Protein AF-A0A7W0W1V6-F1 (afdb_monomer)

Structure (mmCIF, N/CA/C/O backbone):
data_AF-A0A7W0W1V6-F1
#
_entry.id   AF-A0A7W0W1V6-F1
#
loop_
_atom_site.group_PDB
_atom_site.id
_atom_site.type_symbol
_atom_site.label_atom_id
_atom_site.label_alt_id
_atom_site.label_comp_id
_atom_site.label_asym_id
_atom_site.label_entity_id
_atom_site.label_seq_id
_atom_site.pdbx_PDB_ins_code
_atom_site.Cartn_x
_atom_site.Cartn_y
_atom_site.Cartn_z
_atom_site.occupancy
_atom_site.B_iso_or_equiv
_atom_site.auth_seq_id
_atom_site.auth_comp_id
_atom_site.auth_asym_id
_atom_site.auth_atom_id
_atom_site.pdbx_PDB_model_num
ATOM 1 N N . MET A 1 1 ? -24.562 8.458 14.309 1.00 72.75 1 MET A N 1
ATOM 2 C CA . MET A 1 1 ? -24.875 7.056 14.651 1.00 72.75 1 MET A CA 1
ATOM 3 C C . MET A 1 1 ? -24.723 6.906 16.147 1.00 72.75 1 MET A C 1
ATOM 5 O O . MET A 1 1 ? -23.645 7.185 16.653 1.00 72.75 1 MET A O 1
ATOM 9 N N . GLU A 1 2 ? -25.784 6.507 16.837 1.00 88.81 2 GLU A N 1
ATOM 10 C CA . GLU A 1 2 ? -25.722 6.124 18.247 1.00 88.81 2 GLU A CA 1
ATOM 11 C C . GLU A 1 2 ? -25.640 4.597 18.319 1.00 88.81 2 GLU A C 1
ATOM 13 O O . GLU A 1 2 ? -26.411 3.905 17.653 1.00 88.81 2 GLU A O 1
ATOM 18 N N . LYS A 1 3 ? -24.685 4.064 19.085 1.00 91.50 3 LYS A N 1
ATOM 19 C CA . LYS A 1 3 ? -24.585 2.629 19.356 1.00 91.50 3 LYS A CA 1
ATOM 20 C C . LYS A 1 3 ? -24.326 2.384 20.825 1.00 91.50 3 LYS A C 1
ATOM 22 O O . LYS A 1 3 ? -23.598 3.130 21.472 1.00 91.50 3 LYS A O 1
ATOM 27 N N . ARG A 1 4 ? -24.915 1.301 21.325 1.00 94.19 4 ARG A N 1
ATOM 28 C CA . ARG A 1 4 ? -24.677 0.797 22.673 1.00 94.19 4 ARG A CA 1
ATOM 29 C C . ARG A 1 4 ? -23.635 -0.307 22.637 1.00 94.19 4 ARG A C 1
ATOM 31 O O . ARG A 1 4 ? -23.492 -1.012 21.638 1.00 94.19 4 ARG A O 1
ATOM 38 N N . LEU A 1 5 ? -22.925 -0.437 23.748 1.00 95.00 5 LEU A N 1
ATOM 39 C CA . LEU A 1 5 ? -22.022 -1.549 23.973 1.00 95.00 5 LEU A CA 1
ATOM 40 C C . LEU A 1 5 ? -22.820 -2.833 24.195 1.00 95.00 5 LEU A C 1
ATOM 42 O O . LEU A 1 5 ? -23.883 -2.818 24.817 1.00 95.00 5 LEU A O 1
ATOM 46 N N . THR A 1 6 ? -22.289 -3.942 23.700 1.00 96.00 6 THR A N 1
ATOM 47 C CA . THR A 1 6 ? -22.856 -5.279 23.892 1.00 96.00 6 THR A CA 1
ATOM 48 C C . THR A 1 6 ? -21.938 -6.107 24.776 1.00 96.00 6 THR A C 1
ATOM 50 O O . THR A 1 6 ? -20.718 -6.008 24.658 1.00 96.00 6 THR A O 1
ATOM 53 N N . ALA A 1 7 ? -22.502 -6.946 25.643 1.00 95.75 7 ALA A N 1
ATOM 54 C CA . ALA A 1 7 ? -21.710 -7.862 26.457 1.00 95.75 7 ALA A CA 1
ATOM 55 C C . ALA A 1 7 ? -20.962 -8.881 25.577 1.00 95.75 7 ALA A C 1
ATOM 57 O O . ALA A 1 7 ? -21.533 -9.448 24.647 1.00 95.75 7 ALA A O 1
ATOM 58 N N . CYS A 1 8 ? -19.686 -9.105 25.882 1.00 92.81 8 CYS A N 1
ATOM 59 C CA . CYS A 1 8 ? -18.816 -10.092 25.252 1.00 92.81 8 CYS A CA 1
ATOM 60 C C . CYS A 1 8 ? -17.939 -10.722 26.343 1.00 92.81 8 CYS A C 1
ATOM 62 O O . CYS A 1 8 ? -16.886 -10.190 26.699 1.00 92.81 8 CYS A O 1
ATOM 64 N N . GLY A 1 9 ? -18.416 -11.818 26.940 1.00 92.25 9 GLY A N 1
ATOM 65 C CA . GLY A 1 9 ? -17.784 -12.415 28.121 1.00 92.25 9 GLY A CA 1
ATOM 66 C C . GLY A 1 9 ? -17.681 -11.412 29.276 1.00 92.25 9 GLY A C 1
ATOM 67 O O . GLY A 1 9 ? -18.662 -10.759 29.620 1.00 92.25 9 GLY A O 1
ATOM 68 N N . ASN A 1 10 ? -16.474 -11.245 29.824 1.00 95.19 10 ASN A N 1
ATOM 69 C CA . ASN A 1 10 ? -16.173 -10.270 30.884 1.00 95.19 10 ASN A CA 1
ATOM 70 C C . ASN A 1 10 ? -15.895 -8.853 30.346 1.00 95.19 10 ASN A C 1
ATOM 72 O O . ASN A 1 10 ? -15.279 -8.032 31.022 1.00 95.19 10 ASN A O 1
ATOM 76 N N . SER A 1 11 ? -16.256 -8.569 29.097 1.00 92.44 11 SER A N 1
ATOM 77 C CA . SER A 1 11 ? -15.940 -7.318 28.412 1.00 92.44 11 SER A CA 1
ATOM 78 C C . SER A 1 11 ? -17.155 -6.748 27.688 1.00 92.44 11 SER A C 1
ATOM 80 O O . SER A 1 11 ? -18.198 -7.388 27.549 1.00 92.44 11 SER A O 1
ATOM 82 N N . LEU A 1 12 ? -17.009 -5.511 27.223 1.00 94.62 12 LEU A N 1
ATOM 83 C CA . LEU A 1 12 ? -17.990 -4.817 26.402 1.00 94.62 12 LEU A CA 1
ATOM 84 C C . LEU A 1 12 ? -17.426 -4.621 24.994 1.00 94.62 12 LEU A C 1
ATOM 86 O O . LEU A 1 12 ? -16.270 -4.241 24.830 1.00 94.62 12 LEU A O 1
ATOM 90 N N . ALA A 1 13 ? -18.252 -4.865 23.982 1.00 93.44 13 ALA A N 1
ATOM 91 C CA . ALA A 1 13 ? -17.896 -4.728 22.578 1.00 93.44 13 ALA A CA 1
ATOM 92 C C . ALA A 1 13 ? -18.673 -3.579 21.924 1.00 93.44 13 ALA A C 1
ATOM 94 O O . ALA A 1 13 ? -19.879 -3.427 22.129 1.00 93.44 13 ALA A O 1
ATOM 95 N N . LEU A 1 14 ? -17.983 -2.788 21.100 1.00 93.12 14 LEU A N 1
ATOM 96 C CA . LEU A 1 14 ? -18.588 -1.787 20.224 1.00 93.12 14 LEU A CA 1
ATOM 97 C C . LEU A 1 14 ? -18.634 -2.337 18.798 1.00 93.12 14 LEU A C 1
ATOM 99 O O . LEU A 1 14 ? -17.598 -2.602 18.194 1.00 93.12 14 LEU A O 1
ATOM 103 N N . THR A 1 15 ? -19.833 -2.488 18.240 1.00 91.88 15 THR A N 1
ATOM 104 C CA . THR A 1 15 ? -19.985 -3.029 16.883 1.00 91.88 15 THR A CA 1
ATOM 105 C C . THR A 1 15 ? -19.863 -1.924 15.836 1.00 91.88 15 THR A C 1
ATOM 107 O O . THR A 1 15 ? -20.724 -1.047 15.747 1.00 91.88 15 THR A O 1
ATOM 110 N N . ILE A 1 16 ? -18.839 -1.999 14.988 1.00 91.50 16 ILE A N 1
ATOM 111 C CA . ILE A 1 16 ? -18.634 -1.074 13.866 1.00 91.50 16 ILE A CA 1
ATOM 112 C C . ILE A 1 16 ? -19.270 -1.654 12.597 1.00 91.50 16 ILE A C 1
ATOM 114 O O . ILE A 1 16 ? -19.133 -2.842 12.309 1.00 91.50 16 ILE A O 1
ATOM 118 N N . ASP A 1 17 ? -19.981 -0.824 11.833 1.00 91.81 17 ASP A N 1
ATOM 119 C CA . ASP A 1 17 ? -20.641 -1.278 10.608 1.00 91.81 17 ASP A CA 1
ATOM 120 C C . ASP A 1 17 ? -19.638 -1.590 9.494 1.00 91.81 17 ASP A C 1
ATOM 122 O O . ASP A 1 17 ? -18.661 -0.869 9.279 1.00 91.81 17 ASP A O 1
ATOM 126 N N . ARG A 1 18 ? -19.923 -2.648 8.725 1.00 87.62 18 ARG A N 1
ATOM 127 C CA . ARG A 1 18 ? -19.075 -3.094 7.606 1.00 87.62 18 ARG A CA 1
ATOM 128 C C . ARG A 1 18 ? -18.729 -1.985 6.599 1.00 87.62 18 ARG A C 1
ATOM 130 O O . ARG A 1 18 ? -17.583 -1.976 6.160 1.00 87.62 18 ARG A O 1
ATOM 137 N N . PRO A 1 19 ? -19.636 -1.064 6.209 1.00 87.94 19 PRO A N 1
ATOM 138 C CA . PRO A 1 19 ? -19.279 0.034 5.310 1.00 87.94 19 PRO A CA 1
ATOM 139 C C . PRO A 1 19 ? -18.191 0.952 5.879 1.00 87.94 19 PRO A C 1
ATOM 141 O O . PRO A 1 19 ? -17.316 1.367 5.128 1.00 87.94 19 PRO A O 1
ATOM 144 N N . LEU A 1 20 ? -18.196 1.213 7.192 1.00 88.94 20 LEU A N 1
ATOM 145 C CA . LEU A 1 20 ? -17.172 2.039 7.838 1.00 88.94 20 LEU A CA 1
ATOM 146 C C . LEU A 1 20 ? -15.824 1.310 7.879 1.00 88.94 20 LEU A C 1
ATOM 148 O O . LEU A 1 20 ? -14.799 1.899 7.557 1.00 88.94 20 LEU A O 1
ATOM 152 N N . LEU A 1 21 ? -15.835 0.011 8.197 1.00 86.56 21 LEU A N 1
ATOM 153 C CA . LEU A 1 21 ? -14.631 -0.827 8.147 1.00 86.56 21 LEU A CA 1
ATOM 154 C C . LEU A 1 21 ? -14.033 -0.868 6.733 1.00 86.56 21 LEU A C 1
ATOM 156 O O . LEU A 1 21 ? -12.829 -0.708 6.578 1.00 86.56 21 LEU A O 1
ATOM 160 N N . ARG A 1 22 ? -14.872 -1.005 5.696 1.00 77.81 22 ARG A N 1
ATOM 161 C CA . ARG A 1 22 ? -14.434 -0.968 4.289 1.00 77.81 22 ARG A CA 1
ATOM 162 C C . ARG A 1 22 ? -13.852 0.384 3.892 1.00 77.81 22 ARG A C 1
ATOM 164 O O . ARG A 1 22 ? -12.836 0.406 3.210 1.00 77.81 22 ARG A O 1
ATOM 171 N N . LEU A 1 23 ? -14.478 1.483 4.317 1.00 80.94 23 LEU A N 1
ATOM 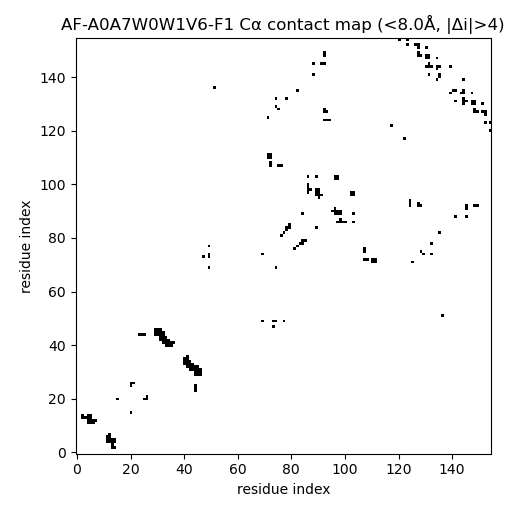172 C CA . LEU A 1 23 ? -13.990 2.837 4.048 1.00 80.94 23 LEU A CA 1
ATOM 173 C C . LEU A 1 23 ? -12.606 3.073 4.670 1.00 80.94 23 LEU A C 1
ATOM 175 O O . LEU A 1 23 ? -11.770 3.733 4.066 1.00 80.94 23 LEU A O 1
ATOM 179 N N . LEU A 1 24 ? -12.370 2.514 5.858 1.00 81.94 24 LEU A N 1
ATOM 180 C CA . LEU A 1 24 ? -11.110 2.634 6.594 1.00 81.94 24 LEU A CA 1
ATOM 181 C C . LEU A 1 24 ? -10.093 1.527 6.268 1.00 81.94 24 LEU A C 1
ATOM 183 O O . LEU A 1 24 ? -9.038 1.489 6.888 1.00 81.94 24 LEU A O 1
ATOM 187 N N . GLY A 1 25 ? -10.402 0.604 5.349 1.00 76.56 25 GLY A N 1
ATOM 188 C CA . GLY A 1 25 ? -9.516 -0.520 5.016 1.00 76.56 25 GLY A CA 1
ATOM 189 C C . GLY A 1 25 ? -9.323 -1.553 6.139 1.00 76.56 25 GLY A C 1
ATOM 190 O O . GLY A 1 25 ? -8.419 -2.379 6.063 1.00 76.56 25 GLY A O 1
ATOM 191 N N . ILE A 1 26 ? -10.172 -1.551 7.171 1.00 84.19 26 ILE A N 1
ATOM 192 C CA . ILE A 1 26 ? -10.039 -2.426 8.341 1.00 84.19 26 ILE A CA 1
ATOM 193 C C . ILE A 1 26 ? -10.640 -3.805 8.046 1.00 84.19 26 ILE A C 1
ATOM 195 O O . ILE A 1 26 ? -11.838 -3.944 7.781 1.00 84.19 26 ILE A O 1
ATOM 199 N N . GLY A 1 27 ? -9.809 -4.841 8.155 1.00 82.00 27 GLY A N 1
ATOM 200 C CA . GLY A 1 27 ? -10.198 -6.247 8.083 1.00 82.00 27 GLY A CA 1
ATOM 201 C C . GLY A 1 27 ? -9.994 -7.002 9.406 1.00 82.00 27 GLY A C 1
ATOM 202 O O . GLY A 1 27 ? -9.460 -6.448 10.365 1.00 82.00 27 GLY A O 1
ATOM 203 N N . PRO A 1 28 ? -10.373 -8.295 9.468 1.00 80.44 28 PRO A N 1
ATOM 204 C CA . PRO A 1 28 ? -10.249 -9.123 10.676 1.00 80.44 28 PRO A CA 1
ATOM 205 C C . PRO A 1 28 ? -8.821 -9.258 11.226 1.00 80.44 28 PRO A C 1
ATOM 207 O O . PRO A 1 28 ? -8.646 -9.487 12.416 1.00 80.44 28 PRO A O 1
ATOM 210 N N . ASN A 1 29 ? -7.814 -9.115 10.360 1.00 74.19 29 ASN A N 1
ATOM 211 C CA . ASN A 1 29 ? -6.397 -9.244 10.709 1.00 74.19 29 ASN A CA 1
ATOM 212 C C . ASN A 1 29 ? -5.682 -7.884 10.835 1.00 74.19 29 ASN A C 1
ATOM 214 O O . ASN A 1 29 ? -4.476 -7.851 11.079 1.00 74.19 29 ASN A O 1
ATOM 218 N N . THR A 1 30 ? -6.390 -6.767 10.637 1.00 73.00 30 THR A N 1
ATOM 219 C CA . THR A 1 30 ? -5.810 -5.422 10.734 1.00 73.00 30 THR A CA 1
ATOM 220 C C . THR A 1 30 ? -5.545 -5.097 12.201 1.00 73.00 30 THR A C 1
ATOM 222 O O . THR A 1 30 ? -6.456 -5.145 13.029 1.00 73.00 30 THR A O 1
ATOM 225 N N . LYS A 1 31 ? -4.297 -4.758 12.547 1.00 82.12 31 LYS A N 1
ATOM 226 C CA . LYS A 1 31 ? -3.974 -4.269 13.895 1.00 82.12 31 LYS A CA 1
ATOM 227 C C . LYS A 1 31 ? -4.608 -2.894 14.081 1.00 82.12 31 LYS A C 1
ATOM 229 O O . LYS A 1 31 ? -4.563 -2.083 13.167 1.00 82.12 31 LYS A O 1
ATOM 234 N N . LEU A 1 32 ? -5.173 -2.616 15.252 1.00 87.19 32 LEU A N 1
ATOM 235 C CA . LEU A 1 32 ? -5.805 -1.331 15.561 1.00 87.19 32 LEU A CA 1
ATOM 236 C C . LEU A 1 32 ? -5.125 -0.688 16.768 1.00 87.19 32 LEU A C 1
ATOM 238 O O . LEU A 1 32 ? -4.837 -1.365 17.755 1.00 87.19 32 LEU A O 1
ATOM 242 N N . ARG A 1 33 ? -4.906 0.625 16.702 1.00 87.44 33 ARG A N 1
ATOM 243 C CA . ARG A 1 33 ? -4.475 1.436 17.834 1.00 87.44 33 ARG A CA 1
ATOM 244 C C . ARG A 1 33 ? -5.733 2.002 18.454 1.00 87.44 33 ARG A C 1
ATOM 246 O O . ARG A 1 33 ? -6.580 2.568 17.767 1.00 87.44 33 ARG A O 1
ATOM 253 N N . VAL A 1 34 ? -5.837 1.829 19.762 1.00 91.69 34 VAL A N 1
ATOM 254 C CA . VAL A 1 34 ? -6.932 2.364 20.560 1.00 91.69 34 VAL A CA 1
ATOM 255 C C . VAL A 1 34 ? -6.329 3.362 21.532 1.00 91.69 34 VAL A C 1
ATOM 257 O O . VAL A 1 34 ? -5.454 3.014 22.322 1.00 91.69 34 VAL A O 1
ATOM 260 N N . SER A 1 35 ? -6.762 4.613 21.444 1.00 92.50 35 SER A N 1
ATOM 261 C CA . SER A 1 35 ? -6.312 5.701 22.308 1.00 92.50 35 SER A CA 1
ATOM 262 C C . SER A 1 35 ? -7.498 6.558 22.756 1.00 92.50 35 SER A C 1
ATOM 264 O O . SER A 1 35 ? -8.640 6.333 22.351 1.00 92.50 35 SER A O 1
ATOM 266 N N . THR A 1 36 ? -7.253 7.512 23.650 1.00 93.12 36 THR A N 1
ATOM 267 C CA . THR A 1 36 ? -8.276 8.434 24.149 1.00 93.12 36 THR A CA 1
ATOM 268 C C . THR A 1 36 ? -7.702 9.836 24.269 1.00 93.12 36 THR A C 1
ATOM 270 O O . THR A 1 36 ? -6.546 10.003 24.653 1.00 93.12 36 THR A O 1
ATOM 273 N N . ASP A 1 37 ? -8.519 10.840 23.962 1.00 89.81 37 ASP A N 1
ATOM 274 C CA . ASP A 1 37 ? -8.229 12.256 24.223 1.00 89.81 37 ASP A CA 1
ATOM 275 C C . ASP A 1 37 ? -8.840 12.741 25.557 1.00 89.81 37 ASP A C 1
ATOM 277 O O . ASP A 1 37 ? -8.899 13.939 25.833 1.00 89.81 37 ASP A O 1
ATOM 281 N N . GLY A 1 38 ? -9.341 11.809 26.380 1.00 92.75 38 GLY A N 1
ATOM 282 C CA . GLY A 1 38 ? -10.039 12.081 27.639 1.00 92.75 38 GLY A CA 1
ATOM 283 C C . GLY A 1 38 ? -11.547 12.316 27.490 1.00 92.75 38 GLY A C 1
ATOM 284 O O . GLY A 1 38 ? -12.251 12.371 28.495 1.00 92.75 38 GLY A O 1
ATOM 285 N N . LYS A 1 39 ? -12.068 12.423 26.261 1.00 92.25 3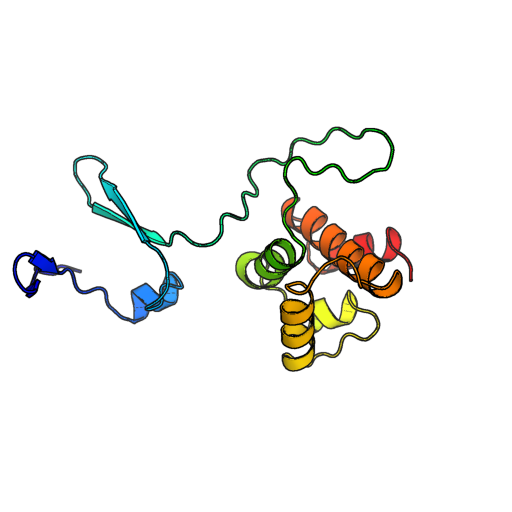9 LYS A N 1
ATOM 286 C CA . LYS A 1 39 ? -13.510 12.573 25.976 1.00 92.25 39 LYS A CA 1
ATOM 287 C C . LYS A 1 39 ? -14.029 11.556 24.964 1.00 92.25 39 LYS A C 1
ATOM 289 O O . LYS A 1 39 ? -15.221 11.259 24.950 1.00 92.25 39 LYS A O 1
ATOM 294 N N . ARG A 1 40 ? -13.159 11.055 24.092 1.00 91.25 40 ARG A N 1
ATOM 295 C CA . ARG A 1 40 ? -13.487 10.215 22.943 1.00 91.25 40 ARG A CA 1
ATOM 296 C C . ARG A 1 40 ? -12.559 9.015 22.914 1.00 91.25 40 ARG A C 1
ATOM 298 O O . ARG A 1 40 ? -11.363 9.138 23.158 1.00 91.25 40 ARG A O 1
ATOM 305 N N . LEU A 1 41 ? -13.118 7.865 22.551 1.00 91.38 41 LEU A N 1
ATOM 306 C CA . LEU A 1 41 ? -12.324 6.711 22.157 1.00 91.38 41 LEU A CA 1
ATOM 307 C C . LEU A 1 41 ? -11.925 6.881 20.690 1.00 91.38 41 LEU A C 1
ATOM 309 O O . LEU A 1 41 ? -12.790 7.018 19.825 1.00 91.38 41 LEU A O 1
ATOM 313 N N . ILE A 1 42 ? -10.625 6.879 20.423 1.00 92.69 42 ILE A N 1
ATO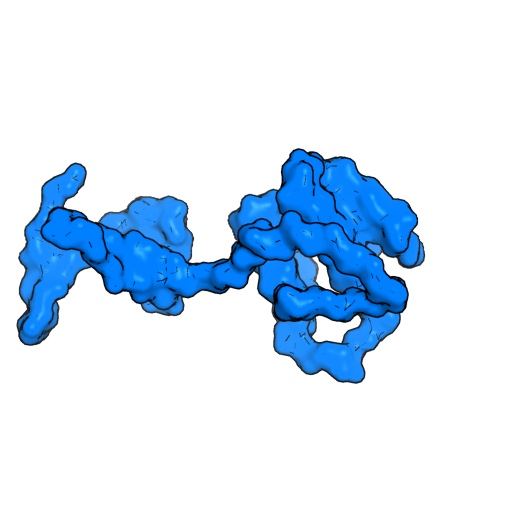M 314 C CA . ILE A 1 42 ? -10.050 6.990 19.086 1.00 92.69 42 ILE A CA 1
ATOM 315 C C . ILE A 1 42 ? -9.572 5.597 18.687 1.00 92.69 42 ILE A C 1
ATOM 317 O O . ILE A 1 42 ? -8.773 4.982 19.393 1.00 92.69 42 ILE A O 1
ATOM 321 N N . VAL A 1 43 ? -10.093 5.091 17.570 1.00 91.00 43 VAL A N 1
ATOM 322 C CA . VAL A 1 43 ? -9.716 3.795 17.002 1.00 91.00 43 VAL A CA 1
ATOM 323 C C . VAL A 1 43 ? -9.225 4.036 15.588 1.00 91.00 43 VAL A C 1
ATOM 325 O O . VAL A 1 43 ? -9.967 4.544 14.751 1.00 91.00 43 VAL A O 1
ATOM 328 N N . GLU A 1 44 ? -7.981 3.666 15.332 1.00 86.38 44 GLU A N 1
ATOM 329 C CA . GLU A 1 44 ? -7.328 3.861 14.042 1.00 86.38 44 GLU A CA 1
ATOM 330 C C . GLU A 1 44 ? -6.622 2.568 13.613 1.00 86.38 44 GLU A C 1
ATOM 332 O O . GLU A 1 44 ? -6.098 1.841 14.468 1.00 86.38 44 GLU A O 1
ATOM 337 N N . PRO A 1 45 ? -6.615 2.227 12.313 1.00 84.31 45 PRO A N 1
ATOM 338 C CA . PRO A 1 45 ? -5.800 1.129 11.828 1.00 84.31 45 PRO A CA 1
ATOM 339 C C . PRO A 1 45 ? -4.327 1.420 12.097 1.00 84.31 45 PRO A C 1
ATOM 341 O O . PRO A 1 45 ? -3.795 2.468 11.743 1.00 84.31 45 PRO A O 1
ATOM 344 N N . MET A 1 46 ? -3.651 0.458 12.710 1.00 75.56 46 MET A N 1
ATOM 345 C CA . MET A 1 46 ? -2.196 0.372 12.715 1.00 75.56 46 MET A CA 1
ATOM 346 C C . MET A 1 46 ? -1.751 -0.275 11.410 1.00 75.56 46 MET A C 1
ATOM 348 O O . MET A 1 46 ? -1.168 -1.358 11.423 1.00 75.56 46 MET A O 1
ATOM 352 N N . ASP A 1 47 ? -2.065 0.349 10.282 1.00 54.91 47 ASP A N 1
ATOM 353 C CA . ASP A 1 47 ? -1.487 -0.082 9.020 1.00 54.91 47 ASP A CA 1
ATOM 354 C C . ASP A 1 47 ? -0.088 0.503 8.867 1.00 54.91 47 ASP A C 1
ATOM 356 O O . ASP A 1 47 ? 0.191 1.635 9.269 1.00 54.91 47 ASP A O 1
ATOM 360 N N . VAL A 1 48 ? 0.781 -0.361 8.336 1.00 44.94 48 VAL A N 1
ATOM 361 C CA . VAL A 1 48 ? 2.107 -0.117 7.766 1.00 44.94 48 VAL A CA 1
ATOM 362 C C . VAL A 1 48 ? 2.390 1.371 7.634 1.00 44.94 48 VAL A C 1
ATOM 364 O O . VAL A 1 48 ? 1.912 2.047 6.725 1.00 44.94 48 VAL A O 1
ATOM 367 N N . VAL A 1 49 ? 3.179 1.880 8.573 1.00 37.84 49 VAL A N 1
ATOM 368 C CA . VAL A 1 49 ? 3.665 3.246 8.519 1.00 37.84 49 VAL A CA 1
ATOM 369 C C . VAL A 1 49 ? 4.627 3.331 7.339 1.00 37.84 49 VAL A C 1
ATOM 371 O O . VAL A 1 49 ? 5.827 3.129 7.489 1.00 37.84 49 VAL A O 1
ATOM 374 N N . VAL A 1 50 ? 4.129 3.663 6.153 1.00 41.00 50 VAL A N 1
ATOM 375 C CA . VAL A 1 50 ? 4.969 4.377 5.197 1.00 41.00 50 VAL A CA 1
ATOM 376 C C . VAL A 1 50 ? 5.006 5.800 5.734 1.00 41.00 50 VAL A C 1
ATOM 378 O O . VAL A 1 50 ? 4.147 6.627 5.436 1.00 41.00 50 VAL A O 1
ATOM 381 N N . ASN A 1 51 ? 5.946 6.054 6.645 1.00 33.69 51 ASN A N 1
ATOM 382 C CA . ASN A 1 51 ? 6.206 7.386 7.177 1.00 33.69 51 ASN A CA 1
ATOM 383 C C . ASN A 1 51 ? 6.715 8.244 6.011 1.00 33.69 51 ASN A C 1
ATOM 385 O O . ASN A 1 51 ? 7.906 8.281 5.725 1.00 33.69 51 ASN A O 1
ATOM 389 N N . VAL A 1 52 ? 5.813 8.951 5.328 1.00 39.31 52 VAL A N 1
ATOM 390 C CA . VAL A 1 52 ? 6.173 9.951 4.301 1.00 39.31 52 VAL A CA 1
ATOM 391 C C . VAL A 1 52 ? 6.692 11.252 4.955 1.00 39.31 52 VAL A C 1
ATOM 393 O O . VAL A 1 52 ? 7.039 12.218 4.287 1.00 39.31 52 VAL A O 1
ATOM 396 N N . SER A 1 53 ? 6.783 11.300 6.287 1.00 33.97 53 SER A N 1
ATOM 397 C CA . SER A 1 53 ? 7.122 12.488 7.079 1.00 33.97 53 SER A CA 1
ATOM 398 C C . SER A 1 53 ? 8.625 12.768 7.252 1.00 33.97 53 SER A C 1
ATOM 400 O O . SER A 1 53 ? 8.974 13.732 7.930 1.00 33.97 53 SER A O 1
ATOM 402 N N . VAL A 1 54 ? 9.533 12.020 6.611 1.00 39.59 54 VAL A N 1
ATOM 403 C CA . VAL A 1 54 ? 10.983 12.311 6.651 1.00 39.59 54 VAL A CA 1
ATOM 404 C C . VAL A 1 54 ? 11.545 12.503 5.242 1.00 39.59 54 VAL A C 1
ATOM 406 O O . VAL A 1 54 ? 12.417 11.774 4.785 1.00 39.59 54 VAL A O 1
ATOM 409 N N . VAL A 1 55 ? 11.057 13.521 4.531 1.00 37.56 55 VAL A N 1
ATOM 410 C CA . VAL A 1 55 ? 11.700 14.007 3.299 1.00 37.56 55 VAL A CA 1
ATOM 411 C C . VAL A 1 55 ? 12.406 15.324 3.615 1.00 37.56 55 VAL A C 1
ATOM 413 O O . VAL A 1 55 ? 11.908 16.412 3.340 1.00 37.56 55 VAL A O 1
ATOM 416 N N . LYS A 1 56 ? 13.580 15.225 4.247 1.00 33.72 56 LYS A N 1
ATOM 417 C CA . LYS A 1 56 ? 14.590 16.291 4.242 1.00 33.72 56 LYS A CA 1
ATOM 418 C C . LYS A 1 56 ? 15.829 15.746 3.545 1.00 33.72 56 LYS A C 1
ATOM 420 O O . LYS A 1 56 ? 16.460 14.806 4.013 1.00 33.72 56 LYS A O 1
ATOM 425 N N . SER A 1 57 ? 16.101 16.305 2.378 1.00 35.19 57 SER A N 1
ATOM 426 C CA . SER A 1 57 ? 17.113 15.866 1.426 1.00 35.19 57 SER A CA 1
ATOM 427 C C . SER A 1 57 ? 18.490 16.429 1.759 1.00 35.19 57 SER A C 1
ATOM 429 O O . SER A 1 57 ? 18.666 17.645 1.730 1.00 35.19 57 SER A O 1
ATOM 431 N N . THR A 1 58 ? 19.473 15.547 1.946 1.00 27.19 58 THR A N 1
ATOM 432 C CA . THR A 1 58 ? 20.892 15.881 1.767 1.00 27.19 58 THR A CA 1
ATOM 433 C C . THR A 1 58 ? 21.589 14.708 1.081 1.00 27.19 58 THR A C 1
ATOM 435 O O . THR A 1 58 ? 21.458 13.567 1.518 1.00 27.19 58 THR A O 1
ATOM 438 N N . MET A 1 59 ? 22.279 14.983 -0.029 1.00 26.50 59 MET A N 1
ATOM 439 C CA . MET A 1 59 ? 23.004 13.986 -0.820 1.00 26.50 59 MET A CA 1
ATOM 440 C C . MET A 1 59 ? 24.421 13.788 -0.284 1.00 26.50 59 MET A C 1
ATOM 442 O O . MET A 1 59 ? 25.142 14.768 -0.114 1.00 26.50 59 MET A O 1
ATOM 446 N N . THR A 1 60 ? 24.856 12.534 -0.138 1.00 28.39 60 THR A N 1
ATOM 447 C CA . THR A 1 60 ? 26.285 12.226 0.001 1.00 28.39 60 THR A CA 1
ATOM 448 C C . THR A 1 60 ? 26.635 10.954 -0.772 1.00 28.39 60 THR A C 1
ATOM 450 O O . THR A 1 60 ? 26.112 9.879 -0.495 1.00 28.39 60 THR A O 1
ATOM 453 N N . ASN A 1 61 ? 27.535 11.099 -1.748 1.00 28.55 61 ASN A N 1
ATOM 454 C CA . ASN A 1 61 ? 28.326 10.040 -2.389 1.00 28.55 61 ASN A CA 1
ATOM 455 C C . ASN A 1 61 ? 27.589 8.881 -3.082 1.00 28.55 61 ASN A C 1
ATOM 457 O O . ASN A 1 61 ? 28.052 7.750 -3.003 1.00 28.55 61 ASN A 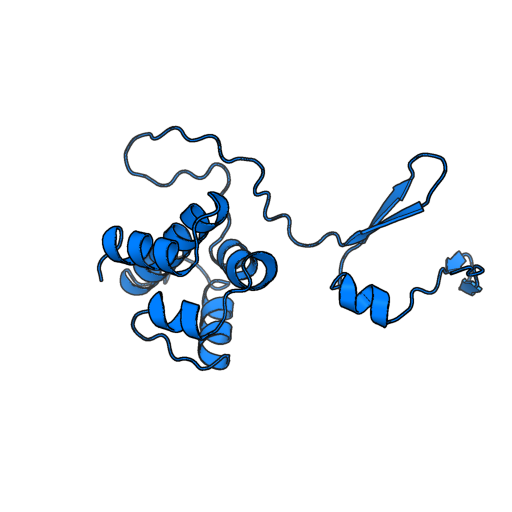O 1
ATOM 461 N N . GLY A 1 62 ? 26.492 9.137 -3.803 1.00 35.91 62 GLY A N 1
ATOM 462 C CA . GLY A 1 62 ? 25.995 8.202 -4.833 1.00 35.91 62 GLY A CA 1
ATOM 463 C C . GLY A 1 62 ? 25.568 6.806 -4.349 1.00 35.91 62 GLY A C 1
ATOM 464 O O . GLY A 1 62 ? 25.280 5.945 -5.172 1.00 35.91 62 GLY A O 1
ATOM 465 N N . VAL A 1 63 ? 25.489 6.583 -3.035 1.00 31.22 63 VAL A N 1
ATOM 466 C CA . VAL A 1 63 ? 25.054 5.330 -2.413 1.00 31.22 63 VAL A CA 1
ATOM 467 C C . VAL A 1 63 ? 23.788 5.615 -1.609 1.00 31.22 63 VAL A C 1
ATOM 469 O O . VAL A 1 63 ? 23.788 6.437 -0.691 1.00 31.22 63 VAL A O 1
ATOM 472 N N . LEU A 1 64 ? 22.693 4.932 -1.966 1.00 35.19 64 LEU A N 1
ATOM 473 C CA . LEU A 1 64 ? 21.407 4.965 -1.265 1.00 35.19 64 LEU A CA 1
ATOM 474 C C . LEU A 1 64 ? 21.581 4.498 0.187 1.00 35.19 64 LEU A C 1
ATOM 476 O O . LEU A 1 64 ? 21.497 3.313 0.498 1.00 35.19 64 LEU A O 1
ATOM 480 N N . THR A 1 65 ? 21.782 5.442 1.100 1.00 31.16 65 THR A N 1
ATOM 481 C CA . THR A 1 65 ? 21.632 5.206 2.539 1.00 31.16 65 THR A CA 1
ATOM 482 C C . THR A 1 65 ? 20.390 5.935 3.026 1.00 31.16 65 THR A C 1
ATOM 484 O O . THR A 1 65 ? 20.433 6.999 3.634 1.00 31.16 65 THR A O 1
ATOM 487 N N . VAL A 1 66 ? 19.238 5.334 2.720 1.00 40.12 66 VAL A N 1
ATOM 488 C CA . VAL A 1 66 ? 17.968 5.662 3.368 1.00 40.12 66 VAL A CA 1
ATOM 489 C C . VAL A 1 66 ? 18.116 5.239 4.831 1.00 40.12 66 VAL A C 1
ATOM 491 O O . VAL A 1 66 ? 18.107 4.047 5.133 1.00 40.12 66 VAL A O 1
ATOM 494 N N . ARG A 1 67 ? 18.328 6.178 5.753 1.00 35.78 67 ARG A N 1
ATOM 495 C CA . ARG A 1 67 ? 18.065 5.928 7.178 1.00 35.78 67 ARG A CA 1
ATOM 496 C C . ARG A 1 67 ? 16.582 6.227 7.407 1.00 35.78 67 ARG A C 1
ATOM 498 O O . ARG A 1 67 ? 16.240 7.356 7.717 1.00 35.78 67 ARG A O 1
ATOM 505 N N . GLU A 1 68 ? 15.659 5.305 7.170 1.00 43.09 68 GLU A N 1
ATOM 506 C CA . GLU A 1 68 ? 15.776 3.844 7.213 1.00 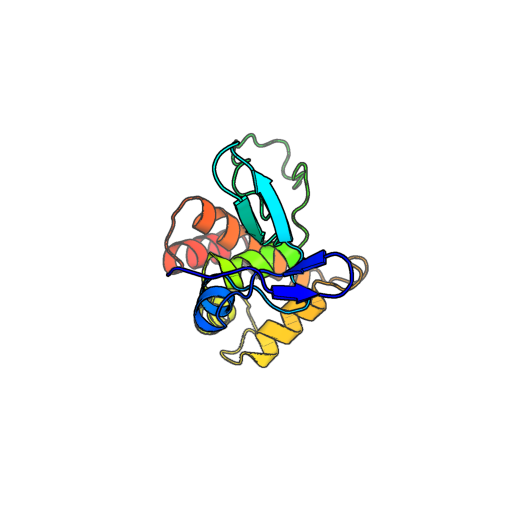43.09 68 GLU A CA 1
ATOM 507 C C . GLU A 1 68 ? 15.053 3.222 6.014 1.00 43.09 68 GLU A C 1
ATOM 509 O O . GLU A 1 68 ? 13.950 3.644 5.672 1.00 43.09 68 GLU A O 1
ATOM 514 N N . LYS A 1 69 ? 15.727 2.275 5.343 1.00 45.03 69 LYS A N 1
ATOM 515 C CA . LYS A 1 69 ? 15.252 1.491 4.192 1.00 45.03 69 LYS A CA 1
ATOM 516 C C . LYS A 1 69 ? 13.753 1.202 4.309 1.00 45.03 69 LYS A C 1
ATOM 518 O O . LYS A 1 69 ? 13.364 0.273 5.009 1.00 45.03 69 LYS A O 1
ATOM 523 N N . ILE A 1 70 ? 12.924 1.935 3.567 1.00 53.03 70 ILE A N 1
ATOM 524 C CA . ILE A 1 70 ? 11.657 1.356 3.128 1.00 53.03 70 ILE A CA 1
ATOM 525 C C . ILE A 1 70 ? 12.090 0.141 2.301 1.00 53.03 70 ILE A C 1
ATOM 527 O O . ILE A 1 70 ? 12.868 0.277 1.359 1.00 53.03 70 ILE A O 1
ATOM 531 N N . ASP A 1 71 ? 11.735 -1.069 2.709 1.00 70.69 71 ASP A N 1
ATOM 532 C CA . ASP A 1 71 ? 12.026 -2.234 1.878 1.00 70.69 71 ASP A CA 1
ATOM 533 C C . ASP A 1 71 ? 11.219 -2.140 0.566 1.00 70.69 71 ASP A C 1
ATOM 535 O O . ASP A 1 71 ? 10.245 -1.387 0.451 1.00 70.69 71 ASP A O 1
ATOM 539 N N . ALA A 1 72 ? 11.659 -2.850 -0.474 1.00 74.38 72 ALA A N 1
ATOM 540 C CA . ALA A 1 72 ? 11.022 -2.756 -1.786 1.00 74.38 72 ALA A CA 1
ATOM 541 C C . ALA A 1 72 ? 9.528 -3.128 -1.726 1.00 74.38 72 ALA A C 1
ATOM 543 O O . ALA A 1 72 ? 8.718 -2.532 -2.436 1.00 74.38 72 ALA A O 1
ATOM 544 N N . GLU A 1 73 ? 9.152 -4.051 -0.838 1.00 77.00 73 GLU A N 1
ATOM 545 C CA . GLU A 1 73 ? 7.764 -4.446 -0.614 1.00 77.00 73 GLU A CA 1
ATOM 546 C C . GLU A 1 73 ? 6.925 -3.282 -0.063 1.00 77.00 73 GLU A C 1
ATOM 548 O O . GLU A 1 73 ? 5.856 -2.975 -0.594 1.00 77.00 73 GLU A O 1
ATOM 553 N N . SER A 1 74 ? 7.417 -2.592 0.962 1.00 73.62 74 SER A N 1
ATOM 554 C CA . SER A 1 74 ? 6.763 -1.454 1.606 1.00 73.62 74 SER A CA 1
ATOM 555 C C . SER A 1 74 ? 6.610 -0.271 0.649 1.00 73.62 74 SER A C 1
ATOM 557 O O . SER A 1 74 ? 5.540 0.339 0.588 1.00 73.62 74 SER A O 1
ATOM 559 N N . MET A 1 75 ? 7.638 0.016 -0.156 1.00 86.12 75 MET A N 1
ATOM 560 C CA . MET A 1 75 ? 7.584 1.038 -1.209 1.00 86.12 75 MET A CA 1
ATOM 561 C C . MET A 1 75 ? 6.502 0.688 -2.236 1.00 86.12 75 MET A C 1
ATOM 563 O O . MET A 1 75 ? 5.646 1.515 -2.557 1.00 86.12 75 MET A O 1
ATOM 567 N N . PHE A 1 76 ? 6.477 -0.563 -2.697 1.00 85.06 76 PHE A N 1
ATOM 568 C CA . PHE A 1 76 ? 5.527 -0.998 -3.714 1.00 85.06 76 PHE A CA 1
ATOM 569 C C . PHE A 1 76 ? 4.084 -1.026 -3.189 1.00 85.06 76 PHE A C 1
ATOM 571 O O . PHE A 1 76 ? 3.152 -0.612 -3.884 1.00 85.06 76 PHE A O 1
ATOM 578 N N . ARG A 1 77 ? 3.881 -1.431 -1.928 1.00 79.50 77 ARG A N 1
ATOM 579 C CA . ARG A 1 77 ? 2.588 -1.317 -1.235 1.00 79.50 77 ARG A CA 1
ATOM 580 C C . ARG A 1 77 ? 2.114 0.133 -1.179 1.00 79.50 77 ARG A C 1
ATOM 582 O O . ARG A 1 77 ? 0.944 0.383 -1.468 1.00 79.50 77 ARG A O 1
ATOM 589 N N . ALA A 1 78 ? 3.005 1.080 -0.879 1.00 75.44 78 ALA A N 1
ATOM 590 C CA . ALA A 1 78 ? 2.679 2.504 -0.857 1.00 75.44 78 ALA A CA 1
ATOM 591 C C . ALA A 1 78 ? 2.201 3.003 -2.227 1.00 75.44 78 ALA A C 1
ATOM 593 O O . ALA A 1 78 ? 1.172 3.674 -2.320 1.00 75.44 78 ALA A O 1
ATOM 594 N N . LEU A 1 79 ? 2.907 2.630 -3.300 1.00 84.12 79 LEU A N 1
ATOM 595 C CA . LEU A 1 79 ? 2.508 2.967 -4.666 1.00 84.12 79 LEU A CA 1
ATOM 596 C C . LEU A 1 79 ? 1.091 2.474 -4.975 1.00 84.12 79 LEU A C 1
ATOM 598 O O . LEU A 1 79 ? 0.279 3.233 -5.498 1.00 84.12 79 LEU A O 1
ATOM 602 N N . MET A 1 80 ? 0.759 1.235 -4.607 1.00 81.69 80 MET A N 1
ATOM 603 C CA . MET A 1 80 ? -0.570 0.667 -4.860 1.00 81.69 80 MET A CA 1
ATOM 604 C C . MET A 1 80 ? -1.674 1.284 -3.992 1.00 81.69 80 MET A C 1
ATOM 606 O O . MET A 1 80 ? -2.746 1.605 -4.500 1.00 81.69 80 MET A O 1
ATOM 610 N N . GLN A 1 81 ? -1.444 1.417 -2.686 1.00 76.69 81 GLN A N 1
ATOM 611 C CA . GLN A 1 81 ? -2.501 1.742 -1.723 1.00 76.69 81 GLN A CA 1
ATOM 612 C C . GLN A 1 81 ? -2.688 3.247 -1.526 1.00 76.69 81 GLN A C 1
ATOM 614 O O . GLN A 1 81 ? -3.823 3.701 -1.403 1.00 76.69 81 GLN A O 1
ATOM 619 N N . VAL A 1 82 ? -1.592 4.011 -1.521 1.00 77.25 82 VAL A N 1
ATOM 620 C CA . VAL A 1 82 ? -1.598 5.457 -1.244 1.00 77.25 82 VAL A CA 1
ATOM 621 C C . VAL A 1 82 ? -1.644 6.256 -2.539 1.00 77.25 82 VAL A C 1
ATOM 623 O O . VAL A 1 82 ? -2.456 7.162 -2.679 1.00 77.25 82 VAL A O 1
ATOM 626 N N . PHE A 1 83 ? -0.799 5.900 -3.508 1.00 79.56 83 PHE A N 1
ATOM 627 C CA . PHE A 1 83 ? -0.730 6.604 -4.793 1.00 79.56 83 PHE A CA 1
ATOM 628 C C . PHE A 1 83 ? -1.634 5.995 -5.868 1.00 79.56 83 PHE A C 1
ATOM 630 O O . PHE A 1 83 ? -1.608 6.434 -7.019 1.00 79.56 83 PHE A O 1
ATOM 637 N N . HIS A 1 84 ? -2.440 4.996 -5.496 1.00 83.12 84 HIS A N 1
ATOM 638 C CA . HIS A 1 84 ? -3.412 4.337 -6.366 1.00 83.12 84 HIS A CA 1
ATOM 639 C C . HIS A 1 84 ? -2.807 3.855 -7.694 1.00 83.12 84 HIS A C 1
ATOM 641 O O . HIS A 1 84 ? -3.404 4.008 -8.762 1.00 83.12 84 HIS A O 1
ATOM 647 N N . MET A 1 85 ? -1.603 3.274 -7.640 1.00 91.06 85 MET A N 1
ATOM 648 C CA . MET A 1 85 ? -0.941 2.700 -8.808 1.00 91.06 85 MET A CA 1
ATOM 649 C C . MET A 1 85 ? -1.824 1.625 -9.448 1.00 91.06 85 MET A C 1
ATOM 651 O O . MET A 1 85 ? -2.048 0.557 -8.878 1.00 91.06 85 MET A O 1
ATOM 655 N N . GLY A 1 86 ? -2.311 1.910 -10.655 1.00 87.75 86 GLY A N 1
ATOM 656 C CA . GLY A 1 86 ? -3.028 0.949 -11.484 1.00 87.75 86 GLY A CA 1
ATOM 657 C C . GLY A 1 86 ? -2.090 0.147 -12.386 1.00 87.75 86 GLY A C 1
ATOM 658 O O . GLY A 1 86 ? -0.920 0.484 -12.572 1.00 87.75 86 GLY A O 1
ATOM 659 N N . THR A 1 87 ? -2.633 -0.878 -13.041 1.00 87.81 87 THR A N 1
ATOM 660 C CA . THR A 1 87 ? -1.859 -1.745 -13.946 1.00 87.81 87 THR A CA 1
ATOM 661 C C . THR A 1 87 ? -1.286 -1.009 -15.156 1.00 87.81 87 THR A C 1
ATOM 663 O O . THR A 1 87 ? -0.243 -1.396 -15.669 1.00 87.81 87 THR A O 1
ATOM 666 N N . LYS A 1 88 ? -1.919 0.088 -15.593 1.00 90.44 88 LYS A N 1
ATOM 667 C CA . LYS A 1 88 ? -1.386 0.957 -16.653 1.00 90.44 88 LYS A CA 1
ATOM 668 C C . LYS A 1 88 ? -0.107 1.678 -16.225 1.00 90.44 88 LYS A C 1
ATOM 670 O O . LYS A 1 88 ? 0.801 1.806 -17.034 1.00 90.44 88 LYS A O 1
ATOM 675 N N . HIS A 1 89 ? -0.029 2.136 -14.975 1.00 93.62 89 HIS A N 1
ATOM 676 C CA . HIS A 1 89 ? 1.183 2.766 -14.446 1.00 93.62 89 HIS A CA 1
ATOM 677 C C . HIS A 1 89 ? 2.287 1.719 -14.300 1.00 93.62 89 HIS A C 1
ATOM 679 O O . HIS A 1 89 ? 3.389 1.921 -14.797 1.00 93.62 89 HIS A O 1
ATOM 685 N N . PHE A 1 90 ? 1.954 0.559 -13.723 1.00 91.94 90 PHE A N 1
ATOM 686 C CA . PHE A 1 90 ? 2.882 -0.565 -13.596 1.00 91.94 90 PHE A CA 1
ATOM 687 C C . PHE A 1 90 ? 3.498 -0.966 -14.944 1.00 91.94 90 PHE A C 1
ATOM 689 O O . PHE A 1 90 ? 4.718 -1.032 -15.053 1.00 91.94 90 PHE A O 1
ATOM 696 N N . ALA A 1 91 ? 2.671 -1.145 -15.980 1.00 91.06 91 ALA A N 1
ATOM 697 C CA . ALA A 1 91 ? 3.114 -1.512 -17.325 1.00 91.06 91 ALA A CA 1
ATOM 698 C C . ALA A 1 91 ? 4.046 -0.481 -17.983 1.00 91.06 91 ALA A C 1
ATOM 700 O O . ALA A 1 91 ? 4.839 -0.833 -18.846 1.00 91.06 91 ALA A O 1
ATOM 701 N N . ARG A 1 92 ? 3.957 0.797 -17.596 1.00 93.31 92 ARG A N 1
ATOM 702 C CA . ARG A 1 92 ? 4.832 1.852 -18.128 1.00 93.31 92 ARG A CA 1
ATOM 703 C C . ARG A 1 92 ? 6.177 1.9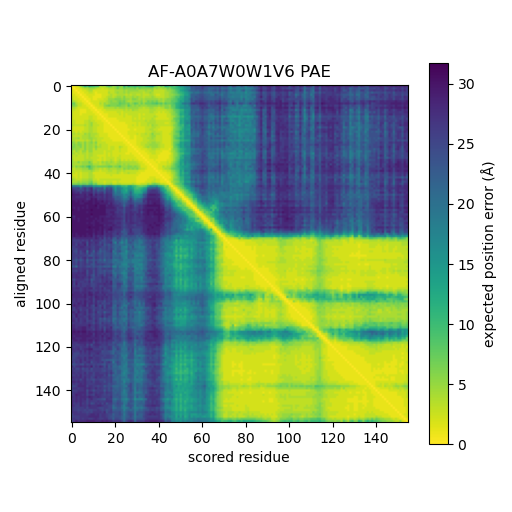31 -17.409 1.00 93.31 92 ARG A C 1
ATOM 705 O O . ARG A 1 92 ? 7.162 2.327 -18.020 1.00 93.31 92 ARG A O 1
ATOM 712 N N . VAL A 1 93 ? 6.216 1.592 -16.122 1.00 90.81 93 VAL A N 1
ATOM 713 C CA . VAL A 1 93 ? 7.444 1.627 -15.310 1.00 90.81 93 VAL A CA 1
ATOM 714 C C . VAL A 1 93 ? 8.250 0.336 -15.481 1.00 90.81 93 VAL A C 1
ATOM 716 O O . VAL A 1 93 ? 9.480 0.364 -15.577 1.00 90.81 93 VAL A O 1
ATOM 719 N N . HIS A 1 94 ? 7.554 -0.800 -15.541 1.00 90.25 94 HIS A N 1
ATOM 720 C CA . HIS A 1 94 ? 8.142 -2.126 -15.659 1.00 90.25 94 HIS A CA 1
ATOM 721 C C . HIS A 1 94 ? 8.311 -2.509 -17.145 1.00 90.25 94 HIS A C 1
ATOM 723 O O . HIS A 1 94 ? 7.308 -2.562 -17.851 1.00 90.25 94 HIS A O 1
ATOM 729 N N . PRO A 1 95 ? 9.526 -2.841 -17.633 1.00 81.75 95 PRO A N 1
ATOM 730 C CA . PRO A 1 95 ? 9.779 -3.125 -19.056 1.00 81.75 95 PRO A CA 1
ATOM 731 C C . PRO A 1 95 ? 8.937 -4.275 -19.613 1.00 81.75 95 PRO A C 1
ATOM 733 O O . PRO A 1 95 ? 8.362 -4.166 -20.688 1.00 81.75 95 PRO A O 1
ATOM 736 N N . ASP A 1 96 ? 8.826 -5.359 -18.840 1.00 79.19 96 ASP A N 1
ATOM 737 C CA . ASP A 1 96 ? 7.984 -6.516 -19.180 1.00 79.19 96 ASP A CA 1
ATOM 738 C C . ASP A 1 96 ? 6.585 -6.407 -18.548 1.00 79.19 96 ASP A C 1
ATOM 740 O O . ASP A 1 96 ? 5.870 -7.396 -18.387 1.00 79.19 96 ASP A O 1
ATOM 744 N N . GLY A 1 97 ? 6.224 -5.214 -18.072 1.00 69.75 97 GLY A N 1
ATOM 745 C CA . GLY A 1 97 ? 5.006 -4.998 -17.319 1.00 69.75 97 GLY A CA 1
ATOM 746 C C . GLY A 1 97 ? 3.798 -5.154 -18.225 1.00 69.75 97 GLY A C 1
ATOM 747 O O . GLY A 1 97 ? 3.622 -4.407 -19.184 1.00 69.75 97 GLY A O 1
ATOM 748 N N . SER A 1 98 ? 2.928 -6.104 -17.906 1.00 70.81 98 SER A N 1
ATOM 749 C CA . SER A 1 98 ? 1.638 -6.199 -18.573 1.00 70.81 98 SER A CA 1
ATOM 750 C C . SER A 1 98 ? 0.587 -5.372 -17.826 1.00 70.81 98 SER A C 1
ATOM 752 O O . SER A 1 98 ? 0.726 -5.034 -16.647 1.00 70.81 98 SER A O 1
ATOM 754 N N . THR A 1 99 ? -0.528 -5.078 -18.493 1.00 80.44 99 THR A N 1
ATOM 755 C CA . THR A 1 99 ? -1.707 -4.472 -17.853 1.00 80.44 99 THR A CA 1
ATOM 756 C C . THR A 1 99 ? -2.490 -5.470 -16.983 1.00 80.44 99 THR A C 1
ATOM 758 O O . THR A 1 99 ? -3.578 -5.145 -16.495 1.00 80.44 99 THR A O 1
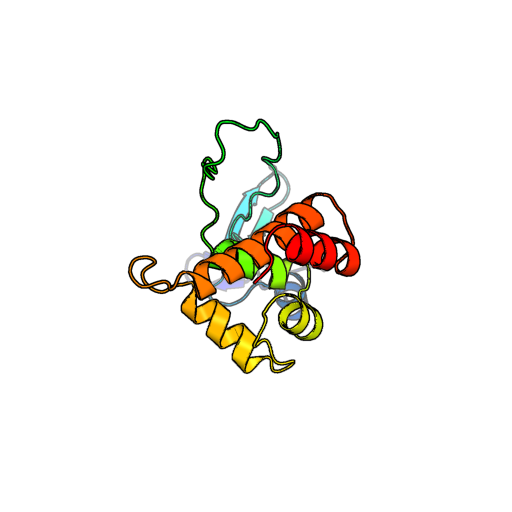ATOM 761 N N . ASN A 1 100 ? -1.949 -6.673 -16.754 1.00 79.56 100 ASN A N 1
ATOM 762 C CA . ASN A 1 100 ? -2.550 -7.724 -15.947 1.00 79.56 100 ASN A CA 1
ATOM 763 C C . ASN A 1 100 ? -2.225 -7.544 -14.459 1.00 79.56 100 ASN A C 1
ATOM 765 O O . ASN A 1 100 ? -1.068 -7.521 -14.042 1.00 79.56 100 ASN A O 1
ATOM 769 N N . VAL A 1 101 ? -3.269 -7.518 -13.628 1.00 74.81 101 VAL A N 1
ATOM 770 C CA . VAL A 1 101 ? -3.144 -7.443 -12.162 1.00 74.81 101 VAL A CA 1
ATOM 771 C C . VAL A 1 101 ? -2.309 -8.603 -11.606 1.00 74.81 101 VAL A C 1
ATOM 773 O O . VAL A 1 101 ? -1.599 -8.422 -10.619 1.00 74.81 101 VAL A O 1
ATOM 776 N N . ARG A 1 102 ? -2.347 -9.786 -12.236 1.00 76.31 102 ARG A N 1
ATOM 777 C CA . ARG A 1 102 ? -1.574 -10.955 -11.787 1.00 76.31 102 ARG A CA 1
ATOM 778 C C . ARG A 1 102 ? -0.068 -10.717 -11.826 1.00 76.31 102 ARG A C 1
ATOM 780 O O . ARG A 1 102 ? 0.612 -11.152 -10.902 1.00 76.31 102 ARG A O 1
ATOM 787 N N . ASP A 1 103 ? 0.436 -10.012 -12.834 1.00 78.94 103 ASP A N 1
ATOM 788 C CA . ASP A 1 103 ? 1.873 -9.754 -12.968 1.00 78.94 103 ASP A CA 1
ATOM 789 C C . ASP A 1 103 ? 2.339 -8.730 -11.934 1.00 78.94 103 ASP A C 1
ATOM 791 O O . ASP A 1 103 ? 3.362 -8.926 -11.284 1.00 78.94 103 ASP A O 1
ATOM 795 N N . MET A 1 104 ? 1.516 -7.712 -11.676 1.00 80.00 104 MET A N 1
ATOM 796 C CA . MET A 1 104 ? 1.750 -6.736 -10.611 1.00 80.00 104 MET A CA 1
ATOM 797 C C . MET A 1 104 ? 1.768 -7.391 -9.217 1.00 80.00 104 MET A C 1
ATOM 799 O O . MET A 1 104 ? 2.655 -7.117 -8.411 1.00 80.00 104 MET A O 1
ATOM 803 N N . VAL A 1 105 ? 0.826 -8.301 -8.934 1.00 76.19 105 VAL A N 1
ATOM 804 C CA . VAL A 1 105 ? 0.780 -9.051 -7.663 1.00 76.19 105 VAL A CA 1
ATOM 805 C C . VAL A 1 105 ? 1.957 -10.020 -7.543 1.00 76.19 105 VAL A C 1
ATOM 807 O O . VAL A 1 105 ? 2.547 -10.140 -6.470 1.00 76.19 105 VAL A O 1
ATOM 810 N N . ARG A 1 106 ? 2.325 -10.701 -8.635 1.00 80.50 106 ARG A N 1
ATOM 811 C CA . ARG A 1 106 ? 3.483 -11.602 -8.672 1.00 80.50 106 ARG A CA 1
ATOM 812 C C . ARG A 1 106 ? 4.779 -10.846 -8.401 1.00 80.50 106 ARG A C 1
ATOM 814 O O . ARG A 1 106 ? 5.589 -11.336 -7.621 1.00 80.50 106 ARG A O 1
ATOM 821 N N . PHE A 1 107 ? 4.947 -9.671 -9.008 1.00 82.69 107 PHE A N 1
ATOM 822 C CA . PHE A 1 107 ? 6.083 -8.790 -8.762 1.00 82.69 107 PHE A CA 1
ATOM 823 C C . PHE A 1 107 ? 6.136 -8.373 -7.288 1.00 82.69 107 PHE A C 1
ATOM 825 O O . PHE A 1 107 ? 7.139 -8.627 -6.629 1.00 82.69 107 PHE A O 1
ATOM 832 N N . ALA A 1 108 ? 5.029 -7.869 -6.726 1.00 75.19 108 ALA A N 1
ATOM 833 C CA . ALA A 1 108 ? 4.948 -7.499 -5.309 1.00 75.19 108 ALA A CA 1
ATOM 834 C C . ALA A 1 108 ? 5.310 -8.658 -4.361 1.00 75.19 108 ALA A C 1
ATOM 836 O O . ALA A 1 108 ? 6.061 -8.470 -3.410 1.00 75.19 108 ALA A O 1
ATOM 837 N N . GLY A 1 109 ? 4.817 -9.870 -4.639 1.00 71.19 109 GLY A N 1
ATOM 838 C CA . GLY A 1 109 ? 5.158 -11.069 -3.865 1.00 71.19 109 GLY A CA 1
ATOM 839 C C . GLY A 1 109 ? 6.593 -11.571 -4.080 1.00 71.19 109 GLY A C 1
ATOM 840 O O . GLY A 1 109 ? 7.096 -12.344 -3.267 1.00 71.19 109 GLY A O 1
ATOM 841 N N . GLY A 1 110 ? 7.251 -11.160 -5.166 1.00 73.31 110 GLY A N 1
ATOM 842 C CA . GLY A 1 110 ? 8.671 -11.402 -5.421 1.00 73.31 110 GLY A CA 1
ATOM 843 C C . GLY A 1 110 ? 9.578 -10.501 -4.583 1.00 73.31 110 GLY A C 1
ATOM 844 O O . GLY A 1 110 ? 10.588 -10.978 -4.081 1.00 73.31 110 GLY A O 1
ATOM 845 N N . LEU A 1 111 ? 9.172 -9.247 -4.345 1.00 70.62 111 LEU A N 1
ATOM 846 C CA . LEU A 1 111 ? 9.922 -8.275 -3.532 1.00 70.62 111 LEU A CA 1
ATOM 847 C C . LEU A 1 111 ? 10.088 -8.689 -2.060 1.00 70.62 111 LEU A C 1
ATOM 849 O O . LEU A 1 111 ? 10.986 -8.192 -1.390 1.00 70.62 111 LEU A O 1
ATOM 853 N N . ALA A 1 112 ? 9.234 -9.592 -1.570 1.00 60.06 112 ALA A N 1
ATOM 854 C CA . ALA A 1 112 ? 9.291 -10.147 -0.217 1.00 60.06 112 ALA A CA 1
ATOM 855 C C . ALA A 1 112 ? 10.292 -11.316 -0.065 1.00 60.06 112 ALA A C 1
ATOM 857 O O . ALA A 1 112 ? 10.472 -11.835 1.037 1.00 60.06 112 ALA A O 1
ATOM 858 N N . ARG A 1 113 ? 10.905 -11.790 -1.161 1.00 58.12 113 ARG A N 1
ATOM 859 C CA . ARG A 1 113 ? 11.894 -12.883 -1.137 1.00 58.12 113 ARG A CA 1
ATOM 860 C C . ARG A 1 113 ? 13.303 -12.331 -0.901 1.00 58.12 113 ARG A C 1
ATOM 862 O O . ARG A 1 113 ? 13.544 -11.148 -1.115 1.00 58.12 113 ARG A O 1
ATOM 869 N N . ASN A 1 114 ? 14.218 -13.193 -0.440 1.00 52.53 114 ASN A N 1
ATOM 870 C CA . ASN A 1 114 ? 15.601 -12.836 -0.099 1.00 52.53 114 ASN A CA 1
ATOM 871 C C . ASN A 1 114 ? 16.254 -11.966 -1.188 1.00 52.53 114 ASN A C 1
ATOM 873 O O . ASN A 1 114 ? 16.356 -12.380 -2.341 1.00 52.53 114 ASN A O 1
ATOM 877 N N . LEU A 1 115 ? 16.721 -10.778 -0.791 1.00 53.16 115 LEU A N 1
ATOM 878 C CA . LEU A 1 115 ? 17.364 -9.788 -1.666 1.00 53.16 115 LEU A CA 1
ATOM 879 C C . LEU A 1 115 ? 18.708 -10.278 -2.249 1.00 53.16 115 LEU A C 1
ATOM 881 O O . LEU A 1 115 ? 19.259 -9.621 -3.128 1.00 53.16 115 LEU A O 1
ATOM 885 N N . ASP A 1 116 ? 19.225 -11.410 -1.764 1.00 52.34 116 ASP A N 1
ATOM 886 C CA . ASP A 1 116 ? 20.541 -11.959 -2.115 1.00 52.34 116 ASP A CA 1
ATOM 887 C C . ASP A 1 116 ? 20.591 -12.607 -3.516 1.00 52.34 116 ASP A C 1
ATOM 889 O O . ASP A 1 116 ? 21.676 -12.884 -4.020 1.00 52.34 116 ASP A O 1
ATOM 893 N N . GLU A 1 117 ? 19.440 -12.815 -4.168 1.00 60.91 117 GLU A N 1
ATOM 894 C CA . GLU A 1 117 ? 19.330 -13.417 -5.514 1.00 60.91 117 GLU A CA 1
ATOM 895 C C . GLU A 1 117 ? 18.653 -12.489 -6.542 1.00 60.91 117 GLU A C 1
ATOM 897 O O . GLU A 1 117 ? 18.144 -12.943 -7.565 1.00 60.91 117 GLU A O 1
ATOM 902 N N . ILE A 1 118 ? 18.619 -11.179 -6.281 1.00 68.31 118 ILE A N 1
ATOM 903 C CA . ILE A 1 118 ? 18.017 -10.209 -7.204 1.00 68.31 118 ILE A CA 1
ATOM 904 C C . ILE A 1 118 ? 18.978 -9.931 -8.358 1.00 68.31 118 ILE A C 1
ATOM 906 O O . ILE A 1 118 ? 20.129 -9.547 -8.156 1.00 68.31 118 ILE A O 1
ATOM 910 N N . THR A 1 119 ? 18.493 -10.094 -9.585 1.00 79.75 119 THR A N 1
ATOM 911 C CA . THR A 1 119 ? 19.263 -9.773 -10.791 1.00 79.75 119 THR A CA 1
ATOM 912 C C . THR A 1 119 ? 19.473 -8.261 -10.937 1.00 79.75 119 THR A C 1
ATOM 914 O O . THR A 1 119 ? 18.636 -7.465 -10.510 1.00 79.75 119 THR A O 1
ATOM 917 N N . GLU A 1 120 ? 20.539 -7.829 -11.622 1.00 78.31 120 GLU A N 1
ATOM 918 C CA . GLU A 1 120 ? 20.766 -6.398 -11.923 1.00 78.31 120 GLU A CA 1
ATOM 919 C C . GLU A 1 120 ? 19.555 -5.756 -12.623 1.00 78.31 120 GLU A C 1
ATOM 921 O O . GLU A 1 120 ? 19.190 -4.608 -12.355 1.00 78.31 120 GLU A O 1
ATOM 926 N N . ARG A 1 121 ? 18.871 -6.532 -13.473 1.00 81.56 121 ARG A N 1
ATOM 927 C CA . ARG A 1 121 ? 17.640 -6.116 -14.149 1.00 81.56 121 ARG A CA 1
ATOM 928 C C . ARG A 1 121 ? 16.509 -5.849 -13.157 1.00 81.56 121 ARG A C 1
ATOM 930 O O . ARG A 1 121 ? 15.870 -4.803 -13.225 1.00 81.56 121 ARG A O 1
ATOM 937 N N . GLU A 1 122 ? 16.255 -6.767 -12.229 1.00 79.44 122 GLU A N 1
ATOM 938 C CA . GLU A 1 122 ? 15.234 -6.591 -11.189 1.00 79.44 122 GLU A CA 1
ATOM 939 C C . GLU A 1 122 ? 15.578 -5.433 -10.247 1.00 79.44 122 GLU A C 1
ATOM 941 O O . GLU A 1 122 ? 14.694 -4.657 -9.881 1.00 79.44 122 GLU A O 1
ATOM 946 N N . GLN A 1 123 ? 16.859 -5.252 -9.919 1.00 80.75 123 GLN A N 1
ATOM 947 C CA . GLN A 1 123 ? 17.331 -4.124 -9.123 1.00 80.75 123 GLN A CA 1
ATOM 948 C C . GLN A 1 123 ? 17.032 -2.787 -9.809 1.00 80.75 123 GLN A C 1
ATOM 950 O O . GLN A 1 123 ? 16.505 -1.874 -9.170 1.00 80.75 123 GLN A O 1
ATOM 955 N N . ALA A 1 124 ? 17.295 -2.676 -11.112 1.00 84.12 124 ALA A N 1
ATOM 956 C CA . ALA A 1 124 ? 16.958 -1.480 -11.871 1.00 84.12 124 ALA A CA 1
ATOM 957 C C . ALA A 1 124 ? 15.432 -1.234 -11.887 1.00 84.12 124 ALA A C 1
ATOM 959 O O . ALA A 1 124 ? 14.986 -0.087 -11.823 1.00 84.12 124 ALA A O 1
ATOM 960 N N . ILE A 1 125 ? 14.603 -2.289 -11.942 1.00 88.38 125 ILE A N 1
ATOM 961 C CA . ILE A 1 125 ? 13.130 -2.165 -11.946 1.00 88.38 125 ILE A CA 1
ATOM 962 C C . ILE A 1 125 ? 12.651 -1.635 -10.606 1.00 88.38 125 ILE A C 1
ATOM 964 O O . ILE A 1 125 ? 11.874 -0.679 -10.554 1.00 88.38 125 ILE A O 1
ATOM 968 N N . ILE A 1 126 ? 13.170 -2.199 -9.519 1.00 85.69 126 ILE A N 1
ATOM 969 C CA . ILE A 1 126 ? 12.938 -1.696 -8.167 1.00 85.69 126 ILE A CA 1
ATOM 970 C C . ILE A 1 126 ? 13.351 -0.222 -8.080 1.00 85.69 126 ILE A C 1
ATOM 972 O O . ILE A 1 126 ? 12.606 0.589 -7.527 1.00 85.69 126 ILE A O 1
ATOM 976 N N . GLN A 1 127 ? 14.488 0.150 -8.671 1.00 84.56 127 GLN A N 1
ATOM 977 C CA . GLN A 1 127 ? 14.977 1.525 -8.673 1.00 84.56 127 GLN A CA 1
ATOM 978 C C . GLN A 1 127 ? 14.063 2.486 -9.453 1.00 84.56 127 GLN A C 1
ATOM 980 O O . GLN A 1 127 ? 13.810 3.591 -8.978 1.00 84.56 127 GLN A O 1
ATOM 985 N N . ARG A 1 128 ? 13.486 2.072 -10.589 1.00 91.94 128 ARG A N 1
ATOM 986 C CA . ARG A 1 128 ? 12.470 2.870 -11.302 1.00 91.94 128 ARG A CA 1
ATOM 987 C C . ARG A 1 128 ? 11.229 3.126 -10.452 1.00 91.94 128 ARG A C 1
ATOM 989 O O . ARG A 1 128 ? 10.769 4.261 -10.367 1.00 91.94 128 ARG A O 1
ATOM 996 N N . PHE A 1 129 ? 10.702 2.097 -9.787 1.00 91.56 129 PHE A N 1
ATOM 997 C CA . PHE A 1 129 ? 9.559 2.272 -8.884 1.00 91.56 129 PHE A CA 1
ATOM 998 C C . PHE A 1 129 ? 9.889 3.203 -7.715 1.00 91.56 129 PHE A C 1
ATOM 1000 O O . PHE A 1 129 ? 9.054 4.012 -7.314 1.00 91.56 129 PHE A O 1
ATOM 1007 N N . TRP A 1 130 ? 11.123 3.152 -7.223 1.00 88.56 130 TRP A N 1
ATOM 1008 C CA . TRP A 1 130 ? 11.630 4.089 -6.228 1.00 88.56 130 TRP A CA 1
ATOM 1009 C C . TRP A 1 130 ? 11.670 5.538 -6.714 1.00 88.56 130 TRP A C 1
ATOM 1011 O O . TRP A 1 130 ? 11.297 6.445 -5.969 1.00 88.56 130 TRP A O 1
ATOM 1021 N N . GLU A 1 131 ? 12.090 5.767 -7.956 1.00 88.56 131 GLU A N 1
ATOM 1022 C CA . GLU A 1 131 ? 12.063 7.091 -8.579 1.00 88.56 131 GLU A CA 1
ATOM 1023 C C . GLU A 1 131 ? 10.633 7.618 -8.715 1.00 88.56 131 GLU A C 1
ATOM 1025 O O . GLU A 1 131 ? 10.364 8.753 -8.312 1.00 88.56 131 GLU A O 1
ATOM 1030 N N . CYS A 1 132 ? 9.696 6.772 -9.158 1.00 90.75 132 CYS A N 1
ATOM 1031 C CA . CYS A 1 132 ? 8.281 7.130 -9.181 1.00 90.75 132 CYS A CA 1
ATOM 1032 C C . CYS A 1 132 ? 7.764 7.467 -7.777 1.00 90.75 132 CYS A C 1
ATOM 1034 O O . CYS A 1 132 ? 7.139 8.505 -7.587 1.00 90.75 132 CYS A O 1
ATOM 1036 N N . PHE A 1 133 ? 8.055 6.633 -6.775 1.00 86.75 133 PHE A N 1
ATOM 1037 C CA . PHE A 1 133 ? 7.658 6.876 -5.387 1.00 86.75 133 PHE A CA 1
ATOM 1038 C C . PHE A 1 133 ? 8.195 8.220 -4.873 1.00 86.75 133 PHE A C 1
ATOM 1040 O O . PHE A 1 133 ? 7.458 9.014 -4.284 1.00 86.75 133 PHE A O 1
ATOM 1047 N N . ARG A 1 134 ? 9.464 8.532 -5.155 1.00 84.38 134 ARG A N 1
ATOM 1048 C CA . ARG A 1 134 ? 10.074 9.808 -4.769 1.00 84.38 134 ARG A CA 1
ATOM 1049 C C . ARG A 1 134 ? 9.412 11.004 -5.456 1.00 84.38 134 ARG A C 1
ATOM 1051 O O . ARG A 1 134 ? 9.156 11.997 -4.786 1.00 84.38 134 ARG A O 1
ATOM 1058 N N . ALA A 1 135 ? 9.116 10.929 -6.748 1.00 83.56 135 ALA A N 1
ATOM 1059 C CA . ALA A 1 135 ? 8.439 12.015 -7.457 1.00 83.56 135 ALA A CA 1
ATOM 1060 C C . ALA A 1 135 ? 6.990 12.211 -6.961 1.00 83.56 135 ALA A C 1
ATOM 1062 O O . ALA A 1 135 ? 6.570 13.328 -6.660 1.00 83.56 135 ALA A O 1
ATOM 1063 N N . LEU A 1 136 ? 6.251 11.122 -6.745 1.00 81.50 136 LEU A N 1
ATOM 1064 C CA . LEU A 1 136 ? 4.875 11.162 -6.241 1.00 81.50 136 LEU A CA 1
ATOM 1065 C C . LEU A 1 136 ? 4.781 11.743 -4.822 1.00 81.50 136 LEU A C 1
ATOM 1067 O O . LEU A 1 136 ? 3.872 12.516 -4.518 1.00 81.50 136 LEU A O 1
ATOM 1071 N N . THR A 1 137 ? 5.748 11.439 -3.950 1.00 78.81 137 THR A N 1
ATOM 1072 C CA . THR A 1 137 ? 5.829 12.055 -2.607 1.00 78.81 137 THR A CA 1
ATOM 1073 C C . THR A 1 137 ? 6.097 13.565 -2.658 1.00 78.81 137 THR A C 1
ATOM 1075 O O . THR A 1 137 ? 5.731 14.280 -1.726 1.00 78.81 137 THR A O 1
ATOM 1078 N N . GLN A 1 138 ? 6.645 14.072 -3.766 1.00 79.88 138 GLN A N 1
ATOM 1079 C CA . GLN A 1 138 ? 6.813 15.502 -4.052 1.00 79.88 138 GLN A CA 1
ATOM 1080 C C . GLN A 1 138 ? 5.601 16.125 -4.766 1.00 79.88 138 GLN A C 1
ATOM 1082 O O . GLN A 1 138 ? 5.664 17.280 -5.179 1.00 79.88 138 GLN A O 1
ATOM 1087 N N . ARG A 1 139 ? 4.473 15.401 -4.841 1.00 78.12 139 ARG A N 1
ATOM 1088 C CA . ARG A 1 139 ? 3.216 15.814 -5.490 1.00 78.12 139 ARG A CA 1
ATOM 1089 C C . ARG A 1 139 ? 3.279 15.935 -7.018 1.00 78.12 139 ARG A C 1
ATOM 1091 O O . ARG A 1 139 ? 2.436 16.620 -7.591 1.00 78.12 139 ARG A O 1
ATOM 1098 N N . CYS A 1 140 ? 4.224 15.266 -7.677 1.00 80.62 140 CYS A N 1
ATOM 1099 C CA . CYS A 1 140 ? 4.186 15.108 -9.133 1.00 80.62 140 CYS A CA 1
ATOM 1100 C C . CYS A 1 140 ? 3.009 14.218 -9.565 1.00 80.62 140 CYS A C 1
ATOM 1102 O O . CYS A 1 140 ? 2.521 13.388 -8.792 1.00 80.62 140 CYS A O 1
ATOM 1104 N N . SER A 1 141 ? 2.576 14.364 -10.817 1.00 92.50 141 SER A N 1
ATOM 1105 C CA . SER A 1 141 ? 1.636 13.433 -11.452 1.00 92.50 141 SER A CA 1
ATOM 1106 C C . SER A 1 141 ? 2.288 12.074 -11.737 1.00 92.50 141 SER A C 1
ATOM 1108 O O . SER A 1 141 ? 3.514 11.931 -11.694 1.00 92.50 141 SER A O 1
ATOM 1110 N N . TRP A 1 142 ? 1.481 11.053 -12.045 1.00 92.56 142 TRP A N 1
ATOM 1111 C CA . TRP A 1 142 ? 2.004 9.748 -12.459 1.00 92.56 142 TRP A CA 1
ATOM 1112 C C . TRP A 1 142 ? 2.775 9.842 -13.773 1.00 92.56 142 TRP A C 1
ATOM 1114 O O . TRP A 1 142 ? 3.812 9.205 -13.911 1.00 92.56 142 TRP A O 1
ATOM 1124 N N . GLU A 1 143 ? 2.299 10.647 -14.715 1.00 93.50 143 GLU A N 1
ATOM 1125 C CA . GLU A 1 143 ? 2.929 10.874 -16.010 1.00 93.50 143 GLU A CA 1
ATOM 1126 C C . GLU A 1 143 ? 4.345 11.430 -15.845 1.00 93.50 143 GLU A C 1
ATOM 1128 O O . GLU A 1 143 ? 5.297 10.804 -16.310 1.00 93.50 143 GLU A O 1
ATOM 1133 N N . GLU A 1 144 ? 4.489 12.522 -15.094 1.00 91.44 144 GLU A N 1
ATOM 1134 C CA . GLU A 1 144 ? 5.791 13.134 -14.802 1.00 91.44 144 GLU A CA 1
ATOM 1135 C C . GLU A 1 144 ? 6.690 12.181 -14.004 1.00 91.44 144 GLU A C 1
ATOM 1137 O O . GLU A 1 144 ? 7.878 12.045 -14.280 1.00 91.44 144 GLU A O 1
ATOM 1142 N N . SER A 1 145 ? 6.124 11.472 -13.023 1.00 93.06 145 SER A N 1
ATOM 1143 C CA . SER A 1 145 ? 6.880 10.534 -12.184 1.00 93.06 145 SER A CA 1
ATOM 1144 C C . SER A 1 145 ? 7.432 9.349 -12.980 1.00 93.06 145 SER A C 1
ATOM 1146 O O . SER A 1 145 ? 8.520 8.857 -12.681 1.00 93.06 145 SER A O 1
ATOM 1148 N N . ILE A 1 146 ? 6.686 8.876 -13.982 1.00 94.56 146 ILE A N 1
ATOM 1149 C CA . ILE A 1 146 ? 7.121 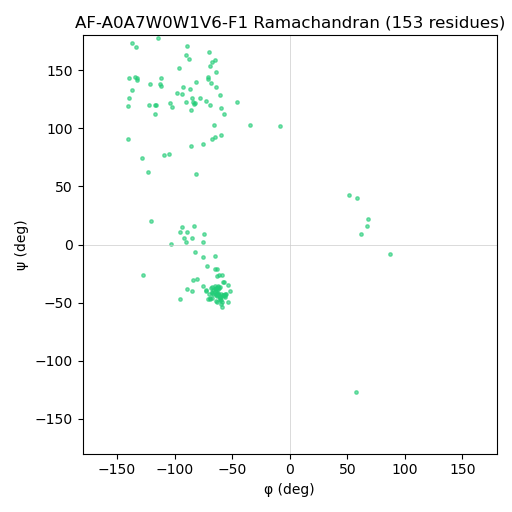7.814 -14.893 1.00 94.56 146 ILE A CA 1
ATOM 1150 C C . ILE A 1 146 ? 8.237 8.332 -15.799 1.00 94.56 146 ILE A C 1
ATOM 1152 O O . ILE A 1 146 ? 9.247 7.651 -15.948 1.00 94.56 146 ILE A O 1
ATOM 1156 N N . GLU A 1 147 ? 8.085 9.525 -16.374 1.00 94.31 147 GLU A N 1
ATOM 1157 C CA . GLU A 1 147 ? 9.115 10.126 -17.229 1.00 94.31 147 GLU A CA 1
ATOM 1158 C C . GLU A 1 147 ? 10.432 10.304 -16.473 1.00 94.31 147 GLU A C 1
ATOM 1160 O O . GLU A 1 147 ? 11.460 9.795 -16.917 1.00 94.31 147 GLU A O 1
ATOM 1165 N N . ILE A 1 148 ? 10.386 10.887 -15.271 1.00 90.88 148 ILE A N 1
ATOM 1166 C CA . ILE A 1 148 ? 11.558 11.051 -14.400 1.00 90.88 148 ILE A CA 1
ATOM 1167 C C . ILE A 1 148 ? 12.231 9.702 -14.111 1.00 90.88 148 ILE A C 1
ATOM 1169 O O . ILE A 1 148 ? 13.460 9.602 -14.126 1.00 90.88 148 ILE A O 1
ATOM 1173 N N . ALA A 1 149 ? 11.448 8.655 -13.837 1.00 92.56 149 ALA A N 1
ATOM 1174 C CA . ALA A 1 149 ? 11.987 7.332 -13.542 1.00 92.56 149 ALA A CA 1
ATOM 1175 C C . ALA A 1 149 ? 12.664 6.684 -14.758 1.00 92.56 149 ALA A C 1
ATOM 1177 O O . ALA A 1 149 ? 13.734 6.090 -14.615 1.00 92.56 149 ALA A O 1
ATOM 1178 N N . LEU A 1 150 ? 12.062 6.810 -15.944 1.00 92.31 150 LEU A N 1
ATOM 1179 C CA . LEU A 1 150 ? 12.621 6.288 -17.193 1.00 92.31 150 LEU A CA 1
ATOM 1180 C C . LEU A 1 150 ? 13.900 7.028 -17.599 1.00 92.31 150 LEU A C 1
ATOM 1182 O O . LEU A 1 150 ? 14.831 6.398 -18.093 1.00 92.31 150 LEU A O 1
ATOM 1186 N N . GLU A 1 151 ? 13.963 8.336 -17.351 1.00 92.75 151 GLU A N 1
ATOM 1187 C CA . GLU A 1 151 ? 15.120 9.174 -17.672 1.00 92.75 151 GLU A CA 1
ATOM 1188 C C . GLU A 1 151 ? 16.306 8.908 -16.729 1.00 92.75 151 GLU A C 1
ATOM 1190 O O . GLU A 1 151 ? 17.456 8.846 -17.160 1.00 92.75 151 GLU A O 1
ATOM 1195 N N . ARG A 1 152 ? 16.035 8.706 -15.432 1.00 88.56 152 ARG A N 1
ATOM 1196 C CA . ARG A 1 152 ? 17.076 8.477 -14.412 1.00 88.56 152 ARG A CA 1
ATOM 1197 C C . ARG A 1 152 ? 17.597 7.050 -14.372 1.00 88.56 152 ARG A C 1
ATOM 1199 O O . ARG A 1 152 ? 18.744 6.840 -13.983 1.00 88.56 152 ARG A O 1
ATOM 1206 N N . VAL A 1 153 ? 16.759 6.080 -14.723 1.00 88.75 153 VAL A N 1
ATOM 1207 C CA . VAL A 1 153 ? 17.112 4.657 -14.718 1.00 88.75 153 VAL A CA 1
ATOM 1208 C C . VAL A 1 153 ? 16.754 4.054 -16.080 1.00 88.75 153 VAL A C 1
ATOM 1210 O O . VAL A 1 153 ? 15.754 3.337 -16.208 1.00 88.75 153 VAL A O 1
ATOM 1213 N N . PRO A 1 154 ? 17.536 4.346 -17.132 1.00 84.44 154 PRO A N 1
ATOM 1214 C CA . PRO A 1 154 ? 17.382 3.672 -18.416 1.00 84.44 154 PRO A CA 1
ATOM 1215 C C . PRO A 1 154 ? 17.702 2.173 -18.271 1.00 84.44 154 PRO A C 1
ATOM 1217 O O . PRO A 1 154 ? 18.497 1.778 -17.420 1.00 84.44 154 PRO A O 1
ATOM 1220 N N . MET A 1 155 ? 17.038 1.337 -19.070 1.00 78.50 155 MET A N 1
ATOM 1221 C CA . MET A 1 155 ? 17.202 -0.125 -19.112 1.00 78.50 155 MET A CA 1
ATOM 1222 C C . MET A 1 155 ? 17.236 -0.598 -20.546 1.00 78.50 155 MET A C 1
ATOM 1224 O O . MET A 1 155 ? 16.483 0.012 -21.341 1.00 78.50 155 MET A O 1
#

Foldseek 3Di:
DDDDWDDDPVDTDDDDDPVVCVVQVHDPPFDWDWDDPPPDIDIHTPPDPPPLPPPDDDDDDPDDPPVVDPQLLNLLCCCCPVVVDAQVLQCLLQVNRDNDPVVSVVLSVVSPDDPPPQDPNNVLSSQLSVQLSVCVSVVDDSVVSSVRSCVVRPD

Mean predicted aligned error: 14.73 Å

Nearest PDB structures (foldseek):
  1mvf-assembly2_D  TM=9.020E-01  e=2.041E-01  Escherichia coli
  1ub4-assembly1_C-2  TM=7.102E-01  e=4.738E-02  Escherichia coli
  2mru-assembly1_B  TM=8.494E-01  e=2.415E-01  Escherichia coli K-12
  2mrn-assembly1_B  TM=8.749E-01  e=3.383E-01  Escherichia coli K-12
  1yfb-assembly1_A  TM=8.946E-01  e=6.639E-01  Bacillus subtilis

Radius of gyration: 19.89 Å; Cα contacts (8 Å, |Δi|>4): 134; chains: 1; bounding box: 54×30×50 Å

Sequence (155 aa):
MEKRLTACGNSLALTIDRPLLRLLGIGPNTKLRVSTDGKRLIVEPMDVVVNVSVVKSTMTNGVLTVREKIDAESMFRALMQVFHMGTKHFARVHPDGSTNVRDMVRFAGGLARNLDEITEREQAIIQRFWECFRALTQRCSWEESIEIALERVPM

Secondary structure (DSSP, 8-state):
-----EEETTEEEPPPPHHHHHHTT--TT--EEEEE-SSSEEEEE------TT-------TTS---TT---HHHHHHHHHHTS---HHHHHHHSTT--S-HHHHHHHHHHTTS-GGG--HHHHHHHHHHHHHHHHHHTT--HHHHHHHHHHHS--

pLDDT: mean 76.56, std 19.1, range [26.5, 96.0]

Solvent-accessible surface area (backbone atoms only — not comparable to full-atom values): 9779 Å² total; per-residue (Å²): 138,89,83,72,73,40,85,50,88,101,41,74,40,77,85,77,57,69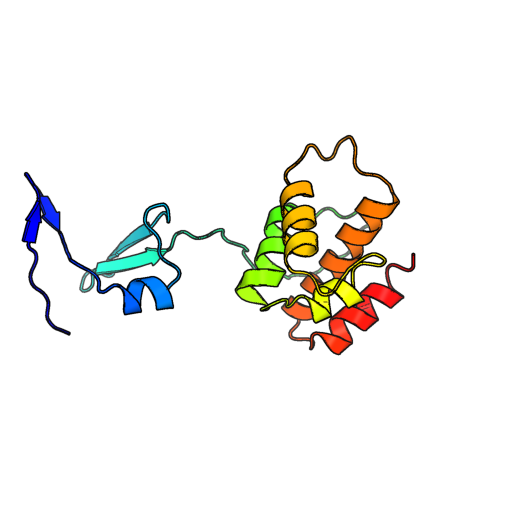,70,58,31,60,76,68,71,54,53,99,85,54,50,67,47,76,50,67,83,88,84,50,83,44,77,43,74,56,62,82,79,77,72,78,86,76,84,78,91,80,90,68,86,95,54,95,74,58,93,70,68,70,48,67,37,58,51,52,48,41,39,43,72,75,67,58,55,45,38,68,56,46,27,71,64,31,93,89,36,52,70,44,64,66,57,56,51,50,50,51,63,50,50,72,47,77,77,90,77,65,47,74,68,55,51,51,45,55,48,25,54,47,39,26,51,56,32,43,76,71,71,45,52,70,67,58,12,45,51,53,12,50,71,76,50,72,130